Protein AF-A0A1A0R8R4-F1 (afdb_monomer_lite)

Structure (mmCIF, N/CA/C/O backbone):
data_AF-A0A1A0R8R4-F1
#
_entry.id   AF-A0A1A0R8R4-F1
#
loop_
_atom_site.group_PDB
_atom_site.id
_atom_site.type_symbol
_atom_site.label_atom_id
_atom_site.label_alt_id
_atom_site.label_comp_id
_atom_site.label_asym_id
_atom_site.label_entity_id
_atom_site.label_seq_id
_atom_site.pdbx_PDB_ins_code
_atom_site.Cartn_x
_atom_site.Cartn_y
_atom_site.Cartn_z
_atom_site.occupancy
_atom_site.B_iso_or_equiv
_atom_site.auth_seq_id
_atom_site.auth_comp_id
_atom_site.auth_asym_id
_atom_site.auth_atom_id
_atom_site.pdbx_PDB_model_num
ATOM 1 N N . MET A 1 1 ? 34.492 -3.314 -41.088 1.00 54.38 1 MET A N 1
ATOM 2 C CA . MET A 1 1 ? 33.295 -2.789 -40.398 1.00 54.38 1 MET A CA 1
ATOM 3 C C . MET A 1 1 ? 33.777 -2.034 -39.182 1.00 54.38 1 MET A C 1
ATOM 5 O O . MET A 1 1 ? 34.513 -2.596 -38.387 1.00 54.38 1 MET A O 1
ATOM 9 N N . ASP A 1 2 ? 33.470 -0.746 -39.116 1.00 65.94 2 ASP A N 1
ATOM 10 C CA . ASP A 1 2 ? 33.971 0.141 -38.070 1.00 65.94 2 ASP A CA 1
ATOM 11 C C . ASP A 1 2 ? 33.292 -0.209 -36.738 1.00 65.94 2 ASP A C 1
ATOM 13 O O . ASP A 1 2 ? 32.064 -0.146 -36.647 1.00 65.94 2 ASP A O 1
ATOM 17 N N . MET A 1 3 ? 34.059 -0.611 -35.719 1.00 66.31 3 MET A N 1
ATOM 18 C CA . MET A 1 3 ? 33.541 -1.018 -34.399 1.00 66.31 3 MET A CA 1
ATOM 19 C C . MET A 1 3 ? 32.649 0.075 -33.788 1.00 66.31 3 MET A C 1
ATOM 21 O O . MET A 1 3 ? 31.654 -0.205 -33.118 1.00 66.31 3 MET A O 1
ATOM 25 N N . ARG A 1 4 ? 32.927 1.335 -34.139 1.00 64.62 4 ARG A N 1
ATOM 26 C CA . ARG A 1 4 ? 32.163 2.515 -33.733 1.00 64.62 4 ARG A CA 1
ATOM 27 C C . ARG A 1 4 ? 30.719 2.524 -34.245 1.00 64.62 4 ARG A C 1
ATOM 29 O O . ARG A 1 4 ? 29.855 3.094 -33.588 1.00 64.62 4 ARG A O 1
ATOM 36 N N . ARG A 1 5 ? 30.435 1.863 -35.375 1.00 69.06 5 ARG A N 1
ATOM 37 C CA . ARG A 1 5 ? 29.075 1.732 -35.937 1.00 69.06 5 ARG A CA 1
ATOM 38 C C . ARG A 1 5 ? 28.229 0.669 -35.235 1.00 69.06 5 ARG A C 1
ATOM 40 O O . ARG A 1 5 ? 27.018 0.686 -35.400 1.00 69.06 5 ARG A O 1
ATOM 47 N N . VAL A 1 6 ? 28.845 -0.220 -34.454 1.00 68.69 6 VAL A N 1
ATOM 48 C CA . VAL A 1 6 ? 28.152 -1.272 -33.685 1.00 68.69 6 VAL A CA 1
ATOM 49 C C . VAL A 1 6 ? 28.004 -0.866 -32.219 1.00 68.69 6 VAL A C 1
ATOM 51 O O . VAL A 1 6 ? 26.953 -1.058 -31.618 1.00 68.69 6 VAL A O 1
ATOM 54 N N . VAL A 1 7 ? 29.033 -0.233 -31.656 1.00 76.81 7 VAL A N 1
ATOM 55 C CA . VAL A 1 7 ? 29.056 0.177 -30.247 1.00 76.81 7 VAL A CA 1
ATOM 56 C C . VAL A 1 7 ? 28.096 1.340 -29.977 1.00 76.81 7 VAL A C 1
ATOM 58 O O . VAL A 1 7 ? 27.359 1.312 -28.996 1.00 76.81 7 VAL A O 1
ATOM 61 N N . ALA A 1 8 ? 28.039 2.337 -30.866 1.00 80.19 8 ALA A N 1
ATOM 62 C CA . ALA A 1 8 ? 27.161 3.495 -30.694 1.00 80.19 8 ALA A CA 1
ATOM 63 C C . ALA A 1 8 ? 25.658 3.144 -30.586 1.00 80.19 8 ALA A C 1
ATOM 65 O O . ALA A 1 8 ? 25.029 3.589 -29.624 1.00 80.19 8 ALA A O 1
ATOM 66 N N . PRO A 1 9 ? 25.059 2.336 -31.489 1.00 78.69 9 PRO A N 1
ATOM 67 C CA . PRO A 1 9 ? 23.650 1.965 -31.356 1.00 78.69 9 PRO A CA 1
ATOM 68 C C . PRO A 1 9 ? 23.390 1.050 -30.155 1.00 78.69 9 PRO A C 1
ATOM 70 O O . PRO A 1 9 ? 22.312 1.121 -29.576 1.00 78.69 9 PRO A O 1
ATOM 73 N N . PHE A 1 10 ? 24.366 0.238 -29.734 1.00 83.25 10 PHE A N 1
ATOM 74 C CA . PHE A 1 10 ? 24.229 -0.604 -28.545 1.00 83.25 10 PHE A CA 1
ATOM 75 C C . PHE A 1 10 ? 24.130 0.233 -27.265 1.00 83.25 10 PHE A C 1
ATOM 77 O O . PHE A 1 10 ? 23.210 0.045 -26.476 1.00 83.25 10 PHE A O 1
ATOM 84 N N . PHE A 1 11 ? 25.020 1.213 -27.083 1.00 85.12 11 PHE A N 1
ATOM 85 C CA . PHE A 1 11 ? 24.938 2.122 -25.938 1.00 85.12 11 PHE A CA 1
ATOM 86 C C . PHE A 1 11 ? 23.671 2.975 -25.972 1.00 85.12 11 PHE A C 1
ATOM 88 O O . PHE A 1 11 ? 23.033 3.144 -24.937 1.00 85.12 11 PHE A O 1
ATOM 95 N N . ALA A 1 12 ? 23.258 3.452 -27.148 1.00 83.88 12 ALA A N 1
ATOM 96 C CA . ALA A 1 12 ? 21.988 4.155 -27.283 1.00 83.88 12 ALA A CA 1
ATOM 97 C C . ALA A 1 12 ? 20.801 3.260 -26.877 1.00 83.88 12 ALA A C 1
ATOM 99 O O . ALA A 1 12 ? 19.930 3.705 -26.130 1.00 83.88 12 ALA A O 1
ATOM 100 N N . ALA A 1 13 ? 20.791 1.988 -27.288 1.00 83.12 13 ALA A N 1
ATOM 101 C CA . ALA A 1 13 ? 19.755 1.030 -26.906 1.00 83.12 13 ALA A CA 1
ATOM 102 C C . ALA A 1 13 ? 19.746 0.750 -25.394 1.00 83.12 13 ALA A C 1
ATOM 104 O O . ALA A 1 13 ? 18.678 0.742 -24.789 1.00 83.12 13 ALA A O 1
ATOM 105 N N . VAL A 1 14 ? 20.917 0.597 -24.765 1.00 85.31 14 VAL A N 1
ATOM 106 C CA . VAL A 1 14 ? 21.039 0.393 -23.310 1.00 85.31 14 VAL A CA 1
ATOM 107 C C . VAL A 1 14 ? 20.540 1.612 -22.532 1.00 85.31 14 VAL A C 1
ATOM 109 O O . VAL A 1 14 ? 19.746 1.461 -21.610 1.00 85.31 14 VAL A O 1
ATOM 112 N N . VAL A 1 15 ? 20.944 2.823 -22.921 1.00 84.81 15 VAL A N 1
ATOM 113 C CA . VAL A 1 15 ? 20.488 4.068 -22.275 1.00 84.81 15 VAL A CA 1
ATOM 114 C C . VAL A 1 15 ? 18.976 4.237 -22.418 1.00 84.81 15 VAL A C 1
ATOM 116 O O . VAL A 1 15 ? 18.301 4.584 -21.453 1.00 84.81 15 VAL A O 1
ATOM 119 N N . THR A 1 16 ? 18.428 3.935 -23.596 1.00 81.50 16 THR A N 1
ATOM 120 C CA . THR A 1 16 ? 16.981 4.007 -23.841 1.00 81.50 16 THR A CA 1
ATOM 121 C C . THR A 1 16 ? 16.225 2.972 -23.004 1.00 81.50 16 THR A C 1
ATOM 123 O O . THR A 1 16 ? 15.215 3.305 -22.392 1.00 81.50 16 THR A O 1
ATOM 126 N N . ALA A 1 17 ? 16.738 1.741 -22.903 1.00 73.94 17 ALA A N 1
ATOM 127 C CA . ALA A 1 17 ? 16.157 0.696 -22.062 1.00 73.94 17 ALA A CA 1
ATOM 128 C C . ALA A 1 17 ? 16.184 1.065 -20.570 1.00 73.94 17 ALA A C 1
ATOM 130 O O . ALA A 1 17 ? 15.189 0.871 -19.880 1.00 73.94 17 ALA A O 1
ATOM 131 N N . LEU A 1 18 ? 17.281 1.651 -20.079 1.00 72.38 18 LEU A N 1
ATOM 132 C CA . LEU A 1 18 ? 17.392 2.126 -18.695 1.00 72.38 18 LEU A CA 1
ATOM 133 C C . LEU A 1 18 ? 16.429 3.286 -18.407 1.00 72.38 18 LEU A C 1
ATOM 135 O O . LEU A 1 18 ? 15.806 3.315 -17.348 1.00 72.38 18 LEU A O 1
ATOM 139 N N . ALA A 1 19 ? 16.262 4.212 -19.354 1.00 70.31 19 ALA A N 1
ATOM 140 C CA . ALA A 1 19 ? 15.324 5.324 -19.220 1.00 70.31 19 ALA A CA 1
ATOM 141 C C . ALA A 1 19 ? 13.856 4.858 -19.193 1.00 70.31 19 ALA A C 1
ATOM 143 O O . ALA A 1 19 ? 13.063 5.387 -18.421 1.00 70.31 19 ALA A O 1
ATOM 144 N N . LEU A 1 20 ? 13.504 3.846 -19.994 1.00 61.28 20 LEU A N 1
ATOM 145 C CA . LEU A 1 20 ? 12.165 3.238 -20.017 1.00 61.28 20 LEU A CA 1
ATOM 146 C C . LEU A 1 20 ? 11.905 2.311 -18.818 1.00 61.28 20 LEU A C 1
ATOM 148 O O . LEU A 1 20 ? 10.762 2.162 -18.400 1.00 61.28 20 LEU A O 1
ATOM 152 N N . ALA A 1 21 ? 12.946 1.692 -18.256 1.00 56.59 21 ALA A N 1
ATOM 153 C CA . ALA A 1 21 ? 12.831 0.863 -17.058 1.00 56.59 21 ALA A CA 1
ATOM 154 C C . ALA A 1 21 ? 12.631 1.702 -15.788 1.00 56.59 21 ALA A C 1
ATOM 156 O O . ALA A 1 21 ? 11.929 1.274 -14.883 1.00 56.59 21 ALA A O 1
ATOM 157 N N . ALA A 1 22 ? 13.193 2.912 -15.720 1.00 51.56 22 ALA A N 1
ATOM 158 C CA . ALA A 1 22 ? 13.018 3.793 -14.563 1.00 51.56 22 ALA A CA 1
ATOM 159 C C . ALA A 1 22 ? 11.568 4.287 -14.391 1.00 51.56 22 ALA A C 1
ATOM 161 O O . ALA A 1 22 ? 11.146 4.572 -13.275 1.00 51.56 22 ALA A O 1
ATOM 162 N N . THR A 1 23 ? 10.795 4.375 -15.479 1.00 49.41 23 THR A N 1
ATOM 163 C CA . THR A 1 23 ? 9.374 4.764 -15.444 1.00 49.41 23 THR A CA 1
ATOM 164 C C . THR A 1 23 ? 8.427 3.579 -15.281 1.00 49.41 23 THR A C 1
ATOM 166 O O . THR A 1 23 ? 7.224 3.772 -15.112 1.00 49.41 23 THR A O 1
ATOM 169 N N . ALA A 1 24 ? 8.952 2.358 -15.324 1.00 48.69 24 ALA A N 1
ATOM 170 C CA . ALA A 1 24 ? 8.185 1.138 -15.222 1.00 48.69 24 ALA A CA 1
ATOM 171 C C . ALA A 1 24 ? 8.602 0.407 -13.941 1.00 48.69 24 ALA A C 1
ATOM 173 O O . ALA A 1 24 ? 9.621 -0.275 -13.902 1.00 48.69 24 ALA A O 1
ATOM 174 N N . ASN A 1 25 ? 7.736 0.4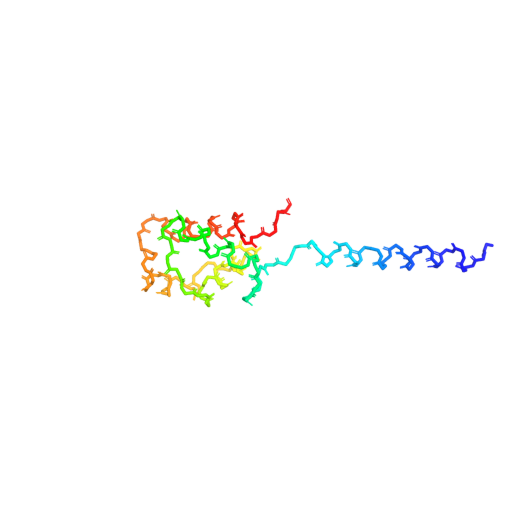63 -12.931 1.00 55.34 25 ASN A N 1
ATOM 175 C CA . ASN A 1 25 ? 7.599 -0.589 -11.921 1.00 55.34 25 ASN A CA 1
ATOM 176 C C . ASN A 1 25 ? 8.312 -0.444 -10.568 1.00 55.34 25 ASN A C 1
ATOM 178 O O . ASN A 1 25 ? 8.791 -1.437 -10.020 1.00 55.34 25 ASN A O 1
ATOM 182 N N . ALA A 1 26 ? 8.312 0.747 -9.971 1.00 69.81 26 ALA A N 1
ATOM 183 C CA . ALA A 1 26 ? 8.611 0.874 -8.545 1.00 69.81 26 ALA A CA 1
ATOM 184 C C . ALA A 1 26 ? 7.328 0.741 -7.704 1.00 69.81 26 ALA A C 1
ATOM 186 O O . ALA A 1 26 ? 6.279 1.277 -8.062 1.00 69.81 26 ALA A O 1
ATOM 187 N N . ILE A 1 27 ? 7.423 0.019 -6.586 1.00 84.19 27 ILE A N 1
ATOM 188 C CA . ILE A 1 27 ? 6.417 0.051 -5.516 1.00 84.19 27 ILE A CA 1
ATOM 189 C C . ILE A 1 27 ? 6.372 1.499 -5.004 1.00 84.19 27 ILE A C 1
ATOM 191 O O . ILE A 1 27 ? 7.442 2.077 -4.820 1.00 84.19 27 ILE A O 1
ATOM 195 N N . PRO A 1 28 ? 5.191 2.109 -4.802 1.00 87.38 28 PRO A N 1
ATOM 196 C CA . PRO A 1 28 ? 5.096 3.524 -4.468 1.00 87.38 28 PRO A CA 1
ATOM 197 C C . PRO A 1 28 ? 5.823 3.847 -3.157 1.00 87.38 28 PRO A C 1
ATOM 199 O O . PRO A 1 28 ? 5.580 3.217 -2.123 1.00 87.38 28 PRO A O 1
ATOM 202 N N . ASP A 1 29 ? 6.700 4.847 -3.211 1.00 88.00 29 ASP A N 1
ATOM 203 C CA . ASP A 1 29 ? 7.445 5.355 -2.062 1.00 88.00 29 ASP A CA 1
ATOM 204 C C . ASP A 1 29 ? 6.609 6.333 -1.233 1.00 88.00 29 ASP A C 1
ATOM 206 O O . ASP A 1 29 ? 5.759 7.059 -1.745 1.00 88.00 29 ASP A O 1
ATOM 210 N N . GLN A 1 30 ? 6.862 6.386 0.075 1.00 85.88 30 GLN A N 1
ATOM 211 C CA . GLN A 1 30 ? 6.138 7.307 0.951 1.00 85.88 30 GLN A CA 1
ATOM 212 C C . GLN A 1 30 ? 6.350 8.767 0.528 1.00 85.88 30 GLN A C 1
ATOM 214 O O . GLN A 1 30 ? 7.472 9.205 0.276 1.00 85.88 30 GLN A O 1
ATOM 219 N N . GLY A 1 31 ? 5.259 9.535 0.505 1.00 86.19 31 GLY A N 1
ATOM 220 C CA . GLY A 1 31 ? 5.274 10.948 0.126 1.00 86.19 31 GLY A CA 1
ATOM 221 C C . GLY A 1 31 ? 5.175 11.206 -1.378 1.00 86.19 31 GLY A C 1
ATOM 222 O O . GLY A 1 31 ? 5.230 12.368 -1.780 1.00 86.19 31 GLY A O 1
ATOM 223 N N . THR A 1 32 ? 5.013 10.168 -2.207 1.00 89.69 32 THR A N 1
ATOM 224 C CA . THR A 1 32 ? 4.688 10.349 -3.625 1.00 89.69 32 THR A CA 1
ATOM 225 C C . THR A 1 32 ? 3.169 10.348 -3.868 1.00 89.69 32 THR A C 1
ATOM 227 O O . THR A 1 32 ? 2.416 9.719 -3.116 1.00 89.69 32 THR A O 1
ATOM 230 N N . PRO A 1 33 ? 2.680 11.001 -4.940 1.00 90.25 33 PRO A N 1
ATOM 231 C CA . PRO A 1 33 ? 1.258 10.984 -5.296 1.00 90.25 33 PRO A CA 1
ATOM 232 C C . PRO A 1 33 ? 0.703 9.574 -5.552 1.00 90.25 33 PRO A C 1
ATOM 234 O O . PRO A 1 33 ? -0.479 9.304 -5.342 1.00 90.25 33 PRO A O 1
ATOM 237 N N . GLU A 1 34 ? 1.542 8.653 -6.022 1.00 88.56 34 GLU A N 1
ATOM 238 C CA . GLU A 1 34 ? 1.185 7.251 -6.238 1.00 88.56 34 GLU A CA 1
ATOM 239 C C . GLU A 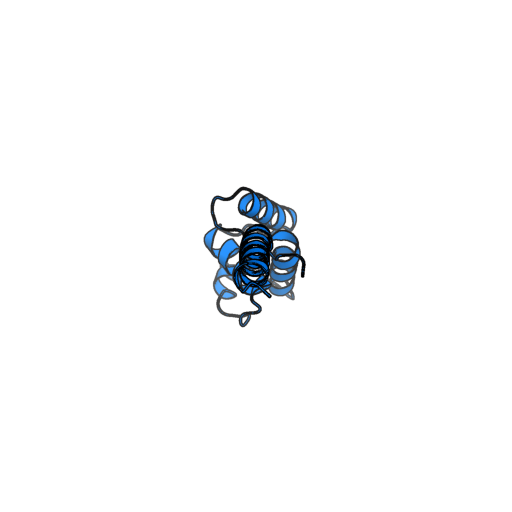1 34 ? 0.902 6.553 -4.906 1.00 88.56 34 GLU A C 1
ATOM 241 O O . GLU A 1 34 ? -0.069 5.801 -4.793 1.00 88.56 34 GLU A O 1
ATOM 246 N N . PHE A 1 35 ? 1.699 6.853 -3.879 1.00 91.69 35 PHE A N 1
ATOM 247 C CA . PHE A 1 35 ? 1.472 6.353 -2.530 1.00 91.69 35 PHE A CA 1
ATOM 248 C C . PHE A 1 35 ? 0.191 6.921 -1.914 1.00 91.69 35 PHE A C 1
ATOM 250 O O . PHE A 1 35 ? -0.578 6.173 -1.309 1.00 91.69 35 PHE A O 1
ATOM 257 N N . ASP A 1 36 ? -0.110 8.201 -2.141 1.00 94.06 36 ASP A N 1
ATOM 258 C CA . ASP A 1 36 ? -1.374 8.807 -1.701 1.00 94.06 36 ASP A CA 1
ATOM 259 C C . ASP A 1 36 ? -2.590 8.144 -2.368 1.00 94.06 36 ASP A C 1
ATOM 261 O O . ASP A 1 36 ? -3.608 7.881 -1.721 1.00 94.06 36 ASP A O 1
ATOM 265 N N . ASN A 1 37 ? -2.485 7.817 -3.659 1.00 92.50 37 ASN A N 1
ATOM 266 C CA . ASN A 1 37 ? -3.522 7.076 -4.379 1.00 92.50 37 ASN A CA 1
ATOM 267 C C . ASN A 1 37 ? -3.704 5.659 -3.824 1.00 92.50 37 ASN A C 1
ATOM 269 O O . ASN A 1 37 ? -4.836 5.185 -3.698 1.00 92.50 37 ASN A O 1
ATOM 273 N N . TYR A 1 38 ? -2.610 4.992 -3.461 1.00 93.25 38 TYR A N 1
ATOM 274 C CA . TYR A 1 38 ? -2.652 3.699 -2.789 1.00 93.25 38 TYR A CA 1
ATOM 275 C C . TYR A 1 38 ? -3.325 3.786 -1.412 1.00 93.25 38 TYR A C 1
ATOM 277 O O . TYR A 1 38 ? -4.229 2.995 -1.132 1.00 93.25 38 TYR A O 1
ATOM 285 N N . MET A 1 39 ? -2.972 4.779 -0.595 1.00 95.62 39 MET A N 1
ATOM 286 C CA . MET A 1 39 ? -3.605 5.035 0.704 1.00 95.62 39 MET A CA 1
ATOM 287 C C . MET A 1 39 ? -5.109 5.290 0.563 1.00 95.62 39 MET A C 1
ATOM 289 O O . MET A 1 39 ? -5.909 4.711 1.296 1.00 95.62 39 MET A O 1
ATOM 293 N N . GLN A 1 40 ? -5.526 6.075 -0.436 1.00 95.25 40 GLN A N 1
ATOM 294 C CA . GLN A 1 40 ? -6.947 6.235 -0.759 1.00 95.25 40 GLN A CA 1
ATOM 295 C C . GLN A 1 40 ? -7.594 4.921 -1.211 1.00 95.25 40 GLN A C 1
ATOM 297 O O . GLN A 1 40 ? -8.760 4.670 -0.912 1.00 95.25 40 GLN A O 1
ATOM 302 N N . GLY A 1 41 ? -6.869 4.080 -1.949 1.00 94.06 41 GLY A N 1
ATOM 303 C CA . GLY A 1 41 ? -7.315 2.742 -2.329 1.00 94.06 41 GLY A CA 1
ATOM 304 C C . GLY A 1 41 ? -7.587 1.861 -1.110 1.00 94.06 41 GLY A C 1
ATOM 305 O O . GLY A 1 41 ? -8.640 1.229 -1.048 1.00 94.06 41 GLY A O 1
ATOM 306 N N . LEU A 1 42 ? -6.688 1.858 -0.125 1.00 94.75 42 LEU A N 1
ATOM 307 C CA . LEU A 1 42 ? -6.876 1.155 1.147 1.00 94.75 42 LEU A CA 1
ATOM 308 C C . LEU A 1 42 ? -8.101 1.675 1.906 1.00 94.75 42 LEU A C 1
ATOM 310 O O . LEU A 1 42 ? -8.973 0.883 2.267 1.00 94.75 42 LEU A O 1
ATOM 314 N N . ASP A 1 43 ? -8.215 2.993 2.057 1.00 94.69 43 ASP A N 1
ATOM 315 C CA . ASP A 1 43 ? -9.313 3.642 2.778 1.00 94.69 43 ASP A CA 1
ATOM 316 C C . ASP A 1 43 ? -10.684 3.323 2.154 1.00 94.69 43 ASP A C 1
ATOM 318 O O . ASP A 1 43 ? -11.606 2.881 2.840 1.00 94.69 43 ASP A O 1
ATOM 322 N N . ARG A 1 44 ? -10.789 3.388 0.818 1.00 94.69 44 ARG A N 1
ATOM 323 C CA . ARG A 1 44 ? -12.006 3.011 0.069 1.00 94.69 44 ARG A CA 1
ATOM 324 C C . ARG A 1 44 ? -12.404 1.545 0.246 1.00 94.69 44 ARG A C 1
ATOM 326 O O . ARG A 1 44 ? -13.561 1.203 0.014 1.00 94.69 44 ARG A O 1
ATOM 333 N N . ASN A 1 45 ? -11.462 0.680 0.617 1.00 93.75 45 ASN A N 1
ATOM 334 C CA . ASN A 1 45 ? -11.706 -0.735 0.899 1.00 93.75 45 ASN A CA 1
ATOM 335 C C . ASN A 1 45 ? -11.834 -1.024 2.409 1.00 93.75 45 ASN A C 1
ATOM 337 O O . ASN A 1 45 ? -11.897 -2.190 2.800 1.00 93.75 45 ASN A O 1
ATOM 341 N N . GLY A 1 46 ? -11.912 0.017 3.248 1.00 92.81 46 GLY A N 1
ATOM 342 C CA . GLY A 1 46 ? -12.104 -0.090 4.695 1.00 92.81 46 GLY A CA 1
ATOM 343 C C . GLY A 1 46 ? -10.831 -0.415 5.479 1.00 92.81 46 GLY A C 1
ATOM 344 O O . GLY A 1 46 ? -10.920 -0.884 6.612 1.00 92.81 46 GLY A O 1
ATOM 345 N N . PHE A 1 47 ? -9.652 -0.208 4.887 1.00 94.12 47 PHE A N 1
ATOM 346 C CA . PHE A 1 47 ? -8.362 -0.431 5.533 1.00 94.12 47 PHE A CA 1
ATOM 347 C C . PHE A 1 47 ? -7.718 0.904 5.912 1.00 94.12 47 PHE A C 1
ATOM 349 O O . PHE A 1 47 ? -7.077 1.557 5.093 1.00 94.12 47 PHE A O 1
ATOM 356 N N . HIS A 1 48 ? -7.866 1.294 7.176 1.00 93.62 48 HIS A N 1
ATOM 357 C CA . HIS A 1 48 ? -7.282 2.523 7.717 1.00 93.62 48 HIS A CA 1
ATOM 358 C C . HIS A 1 48 ? -5.905 2.232 8.315 1.00 93.62 48 HIS A C 1
ATOM 360 O O . HIS A 1 48 ? -5.731 2.163 9.531 1.00 93.62 48 HIS A O 1
ATOM 366 N N . LEU A 1 49 ? -4.935 1.991 7.437 1.00 93.00 49 LEU A N 1
ATOM 367 C CA . LEU A 1 49 ? -3.561 1.726 7.843 1.00 93.00 49 LEU A CA 1
ATOM 368 C C . LEU A 1 49 ? -2.787 3.029 8.019 1.00 93.00 49 LEU A C 1
ATOM 370 O O . LEU A 1 49 ? -3.010 4.006 7.304 1.00 93.00 49 LEU A O 1
ATOM 374 N N . ASN A 1 50 ? -1.832 3.031 8.942 1.00 92.81 50 ASN A N 1
ATOM 375 C CA . ASN A 1 50 ? -0.820 4.067 8.980 1.00 92.81 50 ASN A CA 1
ATOM 376 C C . ASN A 1 50 ? 0.092 3.948 7.728 1.00 92.81 50 ASN A C 1
ATOM 378 O O . ASN A 1 50 ? 0.204 2.864 7.140 1.00 92.81 50 ASN A O 1
ATOM 382 N N . PRO A 1 51 ? 0.764 5.037 7.315 1.00 91.69 51 PRO A N 1
ATOM 383 C CA . PRO A 1 51 ? 1.613 5.036 6.121 1.00 91.69 51 PRO A CA 1
ATOM 384 C C . PRO A 1 51 ? 2.757 4.008 6.155 1.00 91.69 51 PRO A C 1
ATOM 386 O O . PRO A 1 51 ? 3.089 3.420 5.129 1.00 91.69 51 PRO A O 1
ATOM 389 N N . ASP A 1 52 ? 3.350 3.756 7.323 1.00 90.94 52 ASP A N 1
ATOM 390 C CA . ASP A 1 52 ? 4.472 2.820 7.472 1.00 90.94 52 ASP A CA 1
ATOM 391 C C . ASP A 1 52 ? 4.038 1.371 7.223 1.00 90.94 52 ASP A C 1
ATOM 393 O O . ASP A 1 52 ? 4.586 0.663 6.374 1.00 90.94 52 ASP A O 1
ATOM 397 N N . THR A 1 53 ? 2.948 0.970 7.870 1.00 91.81 53 THR A N 1
ATOM 398 C CA . THR A 1 53 ? 2.286 -0.313 7.675 1.00 91.81 53 THR A CA 1
ATOM 399 C C . THR A 1 53 ? 1.839 -0.474 6.236 1.00 91.81 53 THR A C 1
ATOM 401 O O . THR A 1 53 ? 2.120 -1.503 5.626 1.00 91.81 53 THR A O 1
ATOM 404 N N . ALA A 1 54 ? 1.177 0.533 5.663 1.00 92.50 54 ALA A N 1
ATOM 405 C CA . ALA A 1 54 ? 0.724 0.491 4.280 1.00 92.50 54 ALA A CA 1
ATOM 406 C C . ALA A 1 54 ? 1.899 0.281 3.312 1.00 92.50 54 ALA A C 1
ATOM 408 O O . ALA A 1 54 ? 1.808 -0.563 2.417 1.00 92.50 54 ALA A O 1
ATOM 409 N N . TRP A 1 55 ? 3.019 0.981 3.508 1.00 90.69 55 TRP A N 1
ATOM 410 C CA . TRP A 1 55 ? 4.225 0.818 2.694 1.00 90.69 55 TRP A CA 1
ATOM 411 C C . TRP A 1 55 ? 4.813 -0.595 2.803 1.00 90.69 55 TRP A C 1
ATOM 413 O O . TRP A 1 55 ? 5.155 -1.199 1.783 1.00 90.69 55 TRP A O 1
ATOM 423 N N . ARG A 1 56 ? 4.843 -1.177 4.010 1.00 89.00 56 ARG A N 1
ATOM 424 C CA . ARG A 1 56 ? 5.276 -2.569 4.231 1.00 89.00 56 ARG A CA 1
ATOM 425 C C . ARG A 1 56 ? 4.330 -3.579 3.586 1.00 89.00 56 ARG A C 1
ATOM 427 O O . ARG A 1 56 ? 4.803 -4.530 2.969 1.00 89.00 56 ARG A O 1
ATOM 434 N N . VAL A 1 57 ? 3.015 -3.371 3.680 1.00 91.38 57 VAL A N 1
ATOM 435 C CA . VAL A 1 57 ? 2.009 -4.206 2.999 1.00 91.38 57 VAL A CA 1
ATOM 436 C C . VAL A 1 57 ? 2.240 -4.182 1.494 1.00 91.38 57 VAL A C 1
ATOM 438 O O . VAL A 1 57 ? 2.279 -5.246 0.885 1.00 91.38 57 VAL A O 1
ATOM 441 N N . ALA A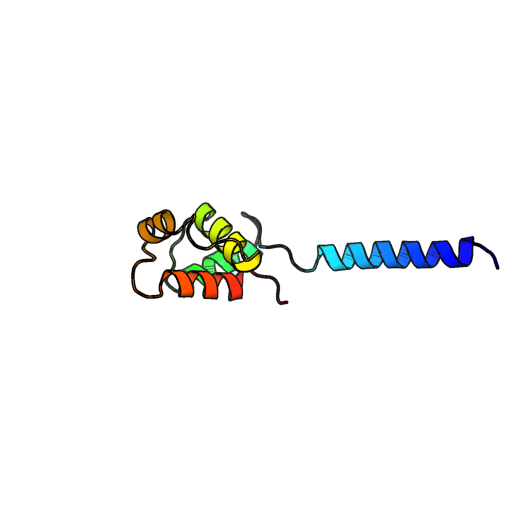 1 58 ? 2.427 -3.001 0.901 1.00 90.38 58 ALA A N 1
ATOM 442 C CA . ALA A 1 58 ? 2.717 -2.858 -0.523 1.00 90.38 58 ALA A CA 1
ATOM 443 C C . ALA A 1 58 ? 3.998 -3.613 -0.900 1.00 90.38 58 ALA A C 1
ATOM 44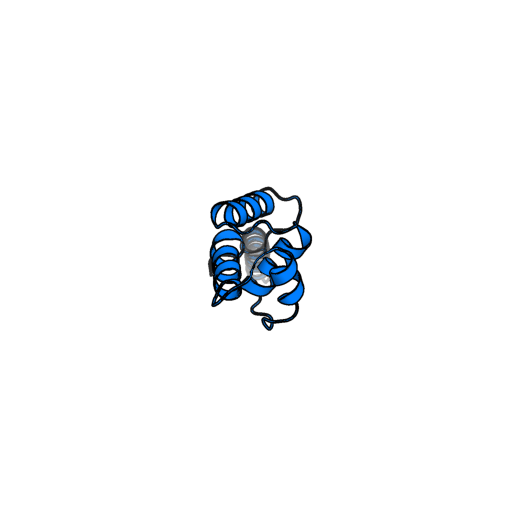5 O O . ALA A 1 58 ? 3.987 -4.437 -1.812 1.00 90.38 58 ALA A O 1
ATOM 446 N N . HIS A 1 59 ? 5.074 -3.427 -0.133 1.00 86.75 59 HIS A N 1
ATOM 447 C CA . HIS A 1 59 ? 6.326 -4.148 -0.346 1.00 86.75 59 HIS A CA 1
ATOM 448 C C . HIS A 1 59 ? 6.137 -5.661 -0.309 1.00 86.75 59 HIS A C 1
ATOM 450 O O . HIS A 1 59 ? 6.596 -6.358 -1.214 1.00 86.75 59 HIS A O 1
ATOM 456 N N . GLN A 1 60 ? 5.410 -6.180 0.677 1.00 86.94 60 GLN A N 1
ATOM 457 C CA . GLN A 1 60 ? 5.129 -7.610 0.766 1.00 86.94 60 GLN A CA 1
ATOM 458 C C . GLN A 1 60 ? 4.254 -8.120 -0.377 1.00 86.94 60 GLN A C 1
ATOM 460 O O . GLN A 1 60 ? 4.576 -9.136 -0.994 1.00 86.94 60 GLN A O 1
ATOM 465 N N . ALA A 1 61 ? 3.191 -7.385 -0.695 1.00 88.19 61 ALA A N 1
ATOM 466 C CA . ALA A 1 61 ? 2.232 -7.723 -1.735 1.00 88.19 61 ALA A CA 1
ATOM 467 C C . ALA A 1 61 ? 2.881 -7.813 -3.126 1.00 88.19 61 ALA A C 1
ATOM 469 O O . ALA A 1 61 ? 2.486 -8.667 -3.920 1.00 88.19 61 ALA A O 1
ATOM 470 N N . CYS A 1 62 ? 3.872 -6.962 -3.411 1.00 86.44 62 CYS A N 1
ATOM 471 C CA . CYS A 1 62 ? 4.482 -6.851 -4.739 1.00 86.44 62 CYS A CA 1
ATOM 472 C C . CYS A 1 62 ? 5.771 -7.653 -4.905 1.00 86.44 62 CYS A C 1
ATOM 474 O O . CYS A 1 62 ? 6.020 -8.178 -5.985 1.00 86.44 62 CYS A O 1
ATOM 476 N N . THR A 1 63 ? 6.590 -7.766 -3.854 1.00 82.00 63 THR A N 1
ATOM 477 C CA . THR A 1 63 ? 7.846 -8.540 -3.912 1.00 82.00 63 THR A CA 1
ATOM 478 C C . THR A 1 63 ? 7.645 -10.031 -3.647 1.00 82.00 63 THR A C 1
ATOM 480 O O . THR A 1 63 ? 8.560 -10.818 -3.875 1.00 82.00 63 THR A O 1
ATOM 483 N N . GLY A 1 64 ? 6.462 -10.437 -3.171 1.00 73.25 64 GLY A N 1
ATOM 484 C CA . GLY A 1 64 ? 6.172 -11.834 -2.847 1.00 73.25 64 GLY A CA 1
ATOM 485 C C . GLY A 1 64 ? 6.925 -12.335 -1.613 1.00 73.25 64 GLY A C 1
ATOM 486 O O . GLY A 1 64 ? 7.220 -13.526 -1.513 1.00 73.25 64 GLY A O 1
ATOM 487 N N . SER A 1 65 ? 7.269 -11.444 -0.678 1.00 62.19 65 SER A N 1
ATOM 488 C CA . SER A 1 65 ? 7.884 -11.858 0.587 1.00 62.19 65 SER A CA 1
ATOM 489 C C . SER A 1 65 ? 6.891 -12.606 1.481 1.00 62.19 65 SER A C 1
ATOM 491 O O . SER A 1 65 ? 5.676 -12.541 1.298 1.00 62.19 65 SER A O 1
ATOM 493 N N . ILE A 1 66 ? 7.430 -13.379 2.430 1.00 58.06 66 ILE A N 1
ATOM 494 C CA . ILE A 1 66 ? 6.657 -14.314 3.252 1.00 58.06 66 ILE A CA 1
ATOM 495 C C . ILE A 1 66 ? 5.585 -13.546 4.057 1.00 58.06 66 ILE A C 1
ATOM 497 O O . ILE A 1 66 ? 5.948 -12.709 4.895 1.00 58.06 66 ILE A O 1
ATOM 501 N N . PRO A 1 67 ? 4.284 -13.837 3.843 1.00 53.91 67 PRO A N 1
ATOM 502 C CA . PRO A 1 67 ? 3.193 -13.287 4.645 1.00 53.91 67 PRO A CA 1
ATOM 503 C C . PRO A 1 67 ? 3.382 -13.697 6.110 1.00 53.91 67 PRO A C 1
ATOM 505 O O . PRO A 1 67 ? 3.638 -14.869 6.387 1.00 53.91 67 PRO A O 1
ATOM 508 N N . GLY A 1 68 ? 3.294 -12.752 7.049 1.00 58.16 68 GLY A N 1
ATOM 509 C CA . GLY A 1 68 ? 3.379 -13.069 8.483 1.00 58.16 68 GLY A CA 1
ATOM 510 C C . GLY A 1 68 ? 4.158 -12.074 9.342 1.00 58.16 68 GLY A C 1
ATOM 511 O O . GLY A 1 68 ? 3.858 -11.915 10.520 1.00 58.16 68 GLY A O 1
ATOM 512 N N . TYR A 1 69 ? 5.131 -11.349 8.777 1.00 65.62 69 TYR A N 1
ATOM 513 C CA . TYR A 1 69 ? 5.937 -10.402 9.571 1.00 65.62 69 TYR A CA 1
ATOM 514 C C . TYR A 1 69 ? 5.171 -9.149 10.023 1.00 65.62 69 TYR A C 1
ATOM 516 O O . TYR A 1 69 ? 5.644 -8.425 10.899 1.00 65.62 69 TYR A O 1
ATOM 524 N N . ILE A 1 70 ? 4.007 -8.872 9.428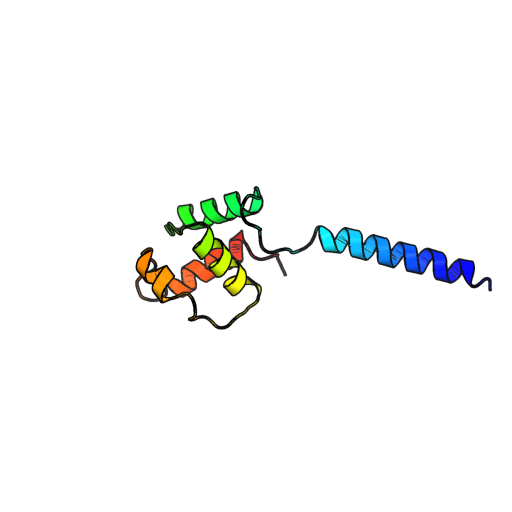 1.00 81.94 70 ILE A N 1
ATOM 525 C CA . ILE A 1 70 ? 3.215 -7.667 9.713 1.00 81.94 70 ILE A CA 1
ATOM 526 C C . ILE A 1 70 ? 1.830 -7.982 10.278 1.00 81.94 70 ILE A C 1
ATOM 528 O O . ILE A 1 70 ? 1.102 -7.064 10.641 1.00 81.94 70 ILE A O 1
ATOM 532 N N . SER A 1 71 ? 1.452 -9.258 10.369 1.00 81.56 71 SER A N 1
ATOM 533 C CA . SER A 1 71 ? 0.083 -9.670 10.687 1.00 81.56 71 SER A CA 1
ATOM 534 C C . SER A 1 71 ? -0.396 -9.109 12.032 1.00 81.56 71 SER A C 1
ATOM 536 O O . SER A 1 71 ? -1.564 -8.766 12.181 1.00 81.56 71 SER A O 1
ATOM 538 N N . TRP A 1 72 ? 0.497 -8.951 13.020 1.00 84.19 72 TRP A N 1
ATOM 539 C CA . TRP A 1 72 ? 0.114 -8.421 14.339 1.00 84.19 72 TRP A CA 1
ATOM 540 C C . TRP A 1 72 ? -0.137 -6.915 14.287 1.00 84.19 72 TRP A C 1
ATOM 542 O O . TRP A 1 72 ? -1.027 -6.406 14.962 1.00 84.19 72 TRP A O 1
ATOM 552 N N . GLU A 1 73 ? 0.624 -6.206 13.459 1.00 87.19 73 GLU A N 1
ATOM 553 C CA . GLU A 1 73 ? 0.457 -4.775 13.224 1.00 87.19 73 GLU A CA 1
ATOM 554 C C . GLU A 1 73 ? -0.806 -4.487 12.403 1.00 87.19 73 GLU A C 1
ATOM 556 O O . GLU A 1 73 ? -1.523 -3.527 12.683 1.00 87.19 73 GLU A O 1
ATOM 561 N N . LEU A 1 74 ? -1.115 -5.362 11.444 1.00 89.81 74 LEU A N 1
ATOM 562 C CA . LEU A 1 74 ? -2.365 -5.350 10.693 1.00 89.81 74 LEU A CA 1
ATOM 563 C C . LEU A 1 74 ? -3.569 -5.602 11.604 1.00 89.81 74 LEU A C 1
ATOM 565 O O . LEU A 1 74 ? -4.537 -4.841 11.567 1.00 89.81 74 LEU A O 1
ATOM 569 N N . ALA A 1 75 ? -3.491 -6.609 12.476 1.00 87.69 75 ALA A N 1
ATOM 570 C CA . ALA A 1 75 ? -4.532 -6.875 13.462 1.00 87.69 75 ALA A CA 1
ATOM 571 C C . ALA A 1 75 ? -4.722 -5.683 14.416 1.00 87.69 75 ALA A C 1
ATOM 573 O O . ALA A 1 75 ? -5.855 -5.280 14.669 1.00 87.69 75 ALA A O 1
ATOM 574 N N . ALA A 1 76 ? -3.634 -5.061 14.883 1.00 88.69 76 ALA A N 1
ATOM 575 C CA . ALA A 1 76 ? -3.695 -3.863 15.725 1.00 88.69 76 ALA A CA 1
ATOM 576 C C . ALA A 1 76 ? -4.381 -2.667 15.034 1.00 88.69 76 ALA A C 1
ATOM 578 O O . ALA A 1 76 ? -4.930 -1.802 15.711 1.00 88.69 76 ALA A O 1
ATOM 579 N N . GLN A 1 77 ? -4.390 -2.639 13.700 1.00 90.38 77 GLN A N 1
ATOM 580 C CA . GLN A 1 77 ? -5.034 -1.607 12.879 1.00 90.38 77 GLN A CA 1
ATOM 581 C C . GLN A 1 77 ? -6.394 -2.040 12.317 1.00 90.38 77 GLN A C 1
ATOM 583 O O . GLN A 1 77 ? -6.924 -1.423 11.397 1.00 90.38 77 GLN A O 1
ATOM 588 N N . GLY A 1 78 ? -6.988 -3.095 12.879 1.00 86.62 78 GLY A N 1
ATOM 589 C CA . GLY A 1 78 ? -8.349 -3.511 12.548 1.00 86.62 78 GLY A CA 1
ATOM 590 C C . GLY A 1 78 ? -8.463 -4.429 11.331 1.00 86.62 78 GLY A C 1
ATOM 591 O O . GLY A 1 78 ? -9.578 -4.786 10.950 1.00 86.62 78 GLY A O 1
ATOM 592 N N . VAL A 1 79 ? -7.351 -4.895 10.753 1.00 88.69 79 VAL A N 1
ATOM 593 C CA . VAL A 1 79 ? -7.354 -5.973 9.751 1.00 88.69 79 VAL A CA 1
ATOM 594 C C . VAL A 1 79 ? -7.532 -7.310 10.472 1.00 88.69 79 VAL A C 1
ATOM 596 O O . VAL A 1 79 ? -6.605 -8.099 10.636 1.00 88.69 79 VAL A O 1
ATOM 599 N N . ILE A 1 80 ? -8.745 -7.543 10.966 1.00 85.06 80 ILE A N 1
ATOM 600 C CA . ILE A 1 80 ? -9.098 -8.704 11.783 1.00 85.06 80 ILE A CA 1
ATOM 601 C C . ILE A 1 80 ? -10.225 -9.473 11.095 1.00 85.06 80 ILE A C 1
ATOM 603 O O . ILE A 1 80 ? -11.183 -8.894 10.583 1.00 85.06 80 ILE A O 1
ATOM 607 N N . GLY A 1 81 ? -10.124 -10.801 11.111 1.00 83.00 81 GLY A N 1
ATOM 608 C CA . GLY A 1 81 ? -11.166 -11.705 10.633 1.00 83.00 81 GLY A CA 1
ATOM 609 C C . GLY A 1 81 ? -10.724 -12.596 9.471 1.00 83.00 81 GLY A C 1
ATOM 610 O O . GLY A 1 81 ? -9.657 -12.396 8.883 1.00 83.00 81 GLY A O 1
ATOM 611 N N . PRO A 1 82 ? -11.538 -13.609 9.130 1.00 81.81 82 PRO A N 1
ATOM 612 C CA . PRO A 1 82 ? -11.194 -14.587 8.107 1.00 81.81 82 PRO A CA 1
ATOM 613 C C . PRO A 1 82 ? -10.979 -13.902 6.751 1.00 81.81 82 PRO A C 1
ATOM 615 O O . PRO A 1 82 ? -11.853 -13.202 6.235 1.00 81.81 82 PRO A O 1
ATOM 618 N N . GLY A 1 83 ? -9.781 -14.081 6.193 1.00 84.94 83 GLY A N 1
ATOM 619 C CA . GLY A 1 83 ? -9.392 -13.520 4.898 1.00 84.94 83 GLY A CA 1
ATOM 620 C C . GLY A 1 83 ? -9.184 -12.002 4.871 1.00 84.94 83 GLY A C 1
ATOM 621 O O . GLY A 1 83 ? -8.961 -11.465 3.791 1.00 84.94 83 GLY A O 1
ATOM 622 N N . ALA A 1 84 ? -9.239 -11.292 6.007 1.00 87.88 84 ALA A N 1
ATOM 623 C CA . ALA A 1 84 ? -8.990 -9.846 6.045 1.00 87.88 84 ALA A CA 1
ATOM 624 C C . ALA A 1 84 ? -7.571 -9.503 5.565 1.00 87.88 84 ALA A C 1
ATOM 626 O O . ALA A 1 84 ? -7.395 -8.593 4.758 1.00 87.88 84 ALA A O 1
ATOM 627 N N . GLU A 1 85 ? -6.589 -10.299 5.990 1.00 88.44 85 GLU A N 1
ATOM 628 C CA . GLU A 1 85 ? -5.197 -10.162 5.561 1.00 88.44 85 GLU A CA 1
ATOM 629 C C . GLU A 1 85 ? -5.050 -10.398 4.048 1.00 88.44 85 GLU A C 1
ATOM 631 O O . GLU A 1 85 ? -4.456 -9.599 3.332 1.00 88.44 85 GLU A O 1
ATOM 636 N N . GLN A 1 86 ? -5.698 -11.437 3.516 1.00 89.81 86 GLN A N 1
ATOM 637 C CA . GLN A 1 86 ? -5.691 -11.698 2.076 1.00 89.81 86 GLN A CA 1
ATOM 638 C C . GLN A 1 86 ? -6.273 -10.516 1.286 1.00 89.81 86 GLN A C 1
ATOM 640 O O . GLN A 1 86 ? -5.680 -10.089 0.297 1.00 89.81 86 GLN A O 1
ATOM 645 N N . ARG A 1 87 ? -7.391 -9.943 1.759 1.00 91.50 87 ARG A N 1
ATOM 646 C CA . ARG A 1 87 ? -8.028 -8.784 1.120 1.00 91.50 87 ARG A CA 1
ATOM 647 C C . ARG A 1 87 ? -7.141 -7.544 1.149 1.00 91.50 87 ARG A C 1
ATOM 649 O O . ARG A 1 87 ? -7.090 -6.841 0.144 1.00 91.50 87 ARG A O 1
ATOM 656 N N . VAL A 1 88 ? -6.441 -7.267 2.254 1.00 92.75 88 VAL A N 1
ATOM 657 C CA . VAL A 1 88 ? -5.539 -6.105 2.299 1.00 92.75 88 VAL A CA 1
ATOM 658 C C . VAL A 1 88 ? -4.381 -6.280 1.315 1.00 92.75 88 VAL A C 1
ATOM 660 O O . VAL A 1 88 ? -4.051 -5.345 0.588 1.00 92.75 88 VAL A O 1
ATOM 663 N N . TYR A 1 89 ? -3.847 -7.500 1.186 1.00 91.38 89 TYR A N 1
ATOM 664 C CA . TYR A 1 89 ? -2.834 -7.815 0.179 1.00 91.38 89 TYR A CA 1
ATOM 665 C C . TYR A 1 89 ? -3.374 -7.770 -1.260 1.00 91.38 89 TYR A C 1
ATOM 667 O O . TYR A 1 89 ? -2.634 -7.383 -2.161 1.00 91.38 89 TYR A O 1
ATOM 675 N N . ASP A 1 90 ? -4.636 -8.139 -1.510 1.00 91.81 90 ASP A N 1
ATOM 676 C CA . ASP A 1 90 ? -5.278 -7.993 -2.828 1.00 91.81 90 ASP A CA 1
ATOM 677 C C . ASP A 1 90 ? -5.435 -6.515 -3.217 1.00 91.81 90 ASP A C 1
ATOM 679 O O . ASP A 1 90 ? -5.144 -6.132 -4.351 1.00 91.81 90 ASP A O 1
ATOM 683 N N . VAL A 1 91 ? -5.856 -5.669 -2.272 1.00 92.69 91 VAL A N 1
ATOM 684 C CA . VAL A 1 91 ? -5.956 -4.217 -2.480 1.00 92.69 91 VAL A CA 1
ATOM 685 C C . VAL A 1 91 ? -4.569 -3.631 -2.735 1.00 92.69 91 VAL A C 1
ATOM 687 O O . VAL A 1 91 ? -4.381 -2.921 -3.720 1.00 92.69 91 VAL A O 1
ATOM 690 N N . ALA A 1 92 ? -3.570 -3.985 -1.928 1.00 91.75 92 ALA A N 1
ATOM 691 C CA . ALA A 1 92 ? -2.196 -3.556 -2.160 1.00 91.75 92 ALA A CA 1
ATOM 692 C C . ALA A 1 92 ? -1.666 -4.017 -3.526 1.00 91.75 92 ALA A C 1
ATOM 694 O O . ALA A 1 92 ? -1.078 -3.217 -4.249 1.00 91.75 92 ALA A O 1
ATOM 695 N N . ARG A 1 93 ? -1.977 -5.247 -3.955 1.00 89.56 93 ARG A N 1
ATOM 696 C CA . ARG A 1 93 ? -1.662 -5.714 -5.314 1.00 89.56 93 ARG A CA 1
ATOM 697 C C . ARG A 1 93 ? -2.293 -4.868 -6.406 1.00 89.56 93 ARG A C 1
ATOM 699 O O . ARG A 1 93 ? -1.646 -4.579 -7.404 1.00 89.56 93 ARG A O 1
ATOM 706 N N . LYS A 1 94 ? -3.537 -4.449 -6.211 1.00 89.50 94 LYS A N 1
ATOM 707 C CA . LYS A 1 94 ? -4.277 -3.661 -7.196 1.00 89.50 94 LYS A CA 1
ATOM 708 C C . LYS A 1 94 ? -3.781 -2.219 -7.325 1.00 89.50 94 LYS A C 1
ATOM 710 O O . LYS A 1 94 ? -3.840 -1.671 -8.421 1.00 89.50 94 LYS A O 1
ATOM 715 N N . TYR A 1 95 ? -3.375 -1.597 -6.220 1.00 89.56 95 TYR A N 1
ATOM 716 C CA . TYR A 1 95 ? -3.095 -0.157 -6.178 1.00 89.56 95 TYR A CA 1
ATOM 717 C C . TYR A 1 95 ? -1.612 0.197 -6.036 1.00 89.56 95 TYR A C 1
ATOM 719 O O . TYR A 1 95 ? -1.240 1.308 -6.395 1.00 89.56 95 TYR A O 1
ATOM 727 N N . ALA A 1 96 ? -0.782 -0.710 -5.518 1.00 87.88 96 ALA A N 1
ATOM 728 C CA . ALA A 1 96 ? 0.632 -0.450 -5.254 1.00 87.88 96 ALA A CA 1
ATOM 729 C C . ALA A 1 96 ? 1.579 -1.304 -6.102 1.00 87.88 96 ALA A C 1
ATOM 731 O O . ALA A 1 96 ? 2.728 -0.912 -6.296 1.00 87.88 96 ALA A O 1
ATOM 732 N N . CYS A 1 97 ? 1.139 -2.460 -6.610 1.00 86.38 97 CYS A N 1
ATOM 733 C CA . CYS A 1 97 ? 2.029 -3.280 -7.418 1.00 86.38 97 CYS A CA 1
ATOM 734 C C . CYS A 1 97 ? 2.065 -2.821 -8.867 1.00 86.38 97 CYS A C 1
ATOM 736 O O . CYS A 1 97 ? 1.014 -2.545 -9.452 1.00 86.38 97 CYS A O 1
ATOM 738 N N . PRO A 1 98 ? 3.262 -2.791 -9.471 1.00 71.19 98 PRO A N 1
ATOM 739 C CA . PRO A 1 98 ? 3.354 -2.642 -10.904 1.00 71.19 98 PRO A CA 1
ATOM 740 C C . PRO A 1 98 ? 2.569 -3.735 -11.614 1.00 71.19 98 PRO A C 1
ATOM 742 O O . PRO A 1 98 ? 2.652 -4.909 -11.248 1.00 71.19 98 PRO A O 1
ATOM 745 N N . VAL A 1 99 ? 1.804 -3.333 -12.627 1.00 62.44 99 VAL A N 1
ATOM 746 C CA . VAL A 1 99 ? 1.182 -4.262 -13.571 1.00 62.44 99 VAL A CA 1
ATOM 747 C C . VAL A 1 99 ? 2.292 -5.111 -14.192 1.00 62.44 99 VAL A C 1
ATOM 749 O O . VAL A 1 99 ? 3.173 -4.572 -14.860 1.00 62.44 99 VAL A O 1
ATOM 752 N N . GLN A 1 100 ? 2.271 -6.413 -13.901 1.00 48.88 100 GLN A N 1
ATOM 753 C CA . GLN A 1 100 ? 3.156 -7.403 -14.521 1.00 48.88 100 GLN A CA 1
ATOM 754 C C . GLN A 1 100 ? 2.759 -7.646 -15.976 1.00 48.88 100 GLN A C 1
ATOM 756 O O . GLN A 1 100 ? 1.535 -7.677 -16.250 1.00 48.88 100 GLN A O 1
#

Secondary structure (DSSP, 8-state):
--THHHHHHHHHHHHHHHHHHHTS-PPPPTTSHHHHHHHHHHHHTT----HHHHHHHHHHHHHTPPTTSSHHHHHHTT--STTHHHHHHHHHHHHTS---

Sequence (100 aa):
MDMRRVVAPFFAAVVTALALAATANAIPDQGTPEFDNYMQGLDRNGFHLNPDTAWRVAHQACTGSIPGYISWELAAQGVIGPGAEQRVYDVARKYACPVQ

Organism: Mycolicibacterium peregrinum (NCBI:txid43304)

Radius of gyration: 19.05 Å; chains: 1; bounding box: 46×26×56 Å

Foldseek 3Di:
DDVCVVVVVVVVVVVVVVVVVVVAWDQDDPPDPLLVQLCVLCVVVVQNADSVLLSVLLVCLAVVPDPDPCVVVSVVRVLDDD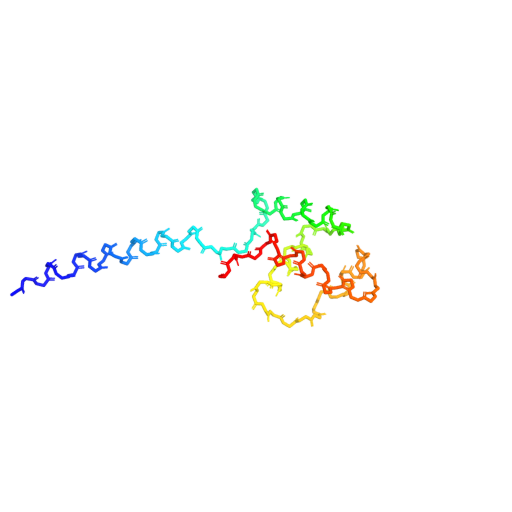CSSVVSSVSSCVRGGTDD

pLDDT: mean 81.97, std 12.71, range [48.69, 95.62]